Protein AF-W6A6L0-F1 (afdb_monomer_lite)

Secondary structure (DSSP, 8-state):
-B-TTT-PBPPTTS-EEEEEETTEEEEEEHHHHHHHHHHHHHHHHHHHHHHT------HHHHHHHHHHHHHHHHHHHHHHHHHHH-

Sequence (86 aa):
MNCLECNQTITNKQLYVKEENDSGIFSYHTNCHLKKFGDIMQQETELAQTSSRNINVDVSKMSNVLFLVLLAIAIICGLVFIITLI

Radius of gyration: 32.31 Å; chains: 1; bounding box: 64×17×84 Å

pLDDT: mean 75.68, std 15.3, range [43.12, 94.81]

Organism: NCBI:txid1276246

Structure (mmCIF, N/CA/C/O backbone):
data_AF-W6A6L0-F1
#
_entry.id   AF-W6A6L0-F1
#
loop_
_atom_site.group_PDB
_atom_site.id
_atom_site.type_symbol
_atom_site.label_atom_id
_atom_site.label_alt_id
_atom_site.label_comp_id
_atom_site.label_asym_id
_atom_site.label_entity_id
_atom_site.label_seq_id
_atom_site.pdbx_PDB_ins_code
_atom_site.Cartn_x
_atom_site.Cartn_y
_atom_site.Cartn_z
_atom_site.occupancy
_atom_site.B_iso_or_equiv
_atom_site.auth_seq_id
_atom_site.auth_comp_id
_atom_site.auth_asym_id
_atom_site.auth_atom_id
_atom_site.pdbx_PDB_model_num
ATOM 1 N N .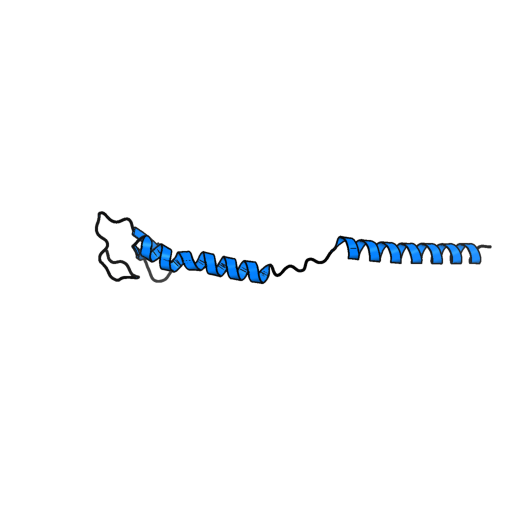 MET A 1 1 ? -24.675 3.607 26.983 1.00 77.50 1 MET A N 1
ATOM 2 C CA . MET A 1 1 ? -24.103 3.500 25.624 1.00 77.50 1 MET A CA 1
ATOM 3 C C . MET A 1 1 ? -23.510 2.109 25.519 1.00 77.50 1 MET A C 1
ATOM 5 O O . MET A 1 1 ? -22.786 1.740 26.434 1.00 77.50 1 MET A O 1
ATOM 9 N N . ASN A 1 2 ? -23.865 1.320 24.507 1.00 85.06 2 ASN A N 1
ATOM 10 C CA . ASN A 1 2 ? -23.450 -0.085 24.429 1.00 85.06 2 ASN A CA 1
ATOM 11 C C . ASN A 1 2 ? -22.423 -0.260 23.315 1.00 85.06 2 ASN A C 1
ATOM 13 O O . ASN A 1 2 ? -22.505 0.415 22.290 1.00 85.06 2 ASN A O 1
ATOM 17 N N . CYS A 1 3 ? -21.448 -1.137 23.535 1.00 86.12 3 CYS A N 1
ATOM 18 C CA . CYS A 1 3 ? -20.482 -1.487 22.506 1.00 86.12 3 CYS A CA 1
ATOM 19 C C . CYS A 1 3 ? -21.145 -2.383 21.456 1.00 86.12 3 CYS A C 1
ATOM 21 O O . CYS A 1 3 ? -21.696 -3.415 21.824 1.00 86.12 3 CYS A O 1
ATOM 23 N N . LEU A 1 4 ? -21.049 -2.032 20.171 1.00 84.88 4 LEU A N 1
ATOM 24 C CA . LEU A 1 4 ? -21.651 -2.811 19.080 1.00 84.88 4 LEU A CA 1
ATOM 25 C C . LEU A 1 4 ? -21.055 -4.224 18.953 1.00 84.88 4 LEU A C 1
ATOM 27 O O . LEU A 1 4 ? -21.747 -5.155 18.569 1.00 84.88 4 LEU A O 1
ATOM 31 N N . GLU A 1 5 ? -19.774 -4.388 19.285 1.00 84.38 5 GLU A N 1
ATOM 32 C CA . GLU A 1 5 ? -19.064 -5.656 19.091 1.00 84.38 5 GLU A CA 1
ATOM 33 C C . GLU A 1 5 ? -19.354 -6.685 20.193 1.00 84.38 5 GLU A C 1
ATOM 35 O O . GLU A 1 5 ? -19.557 -7.861 19.914 1.00 84.38 5 GLU A O 1
ATOM 40 N N . CYS A 1 6 ? -19.373 -6.263 21.462 1.00 84.75 6 CYS A N 1
ATOM 41 C CA . CYS A 1 6 ? -19.574 -7.176 22.593 1.00 84.75 6 CYS A CA 1
ATOM 42 C C . CYS A 1 6 ? -20.939 -7.034 23.279 1.00 84.75 6 CYS A C 1
ATOM 44 O O . CYS A 1 6 ? -21.202 -7.749 24.244 1.00 84.75 6 CYS A O 1
ATOM 46 N N . ASN A 1 7 ? -21.789 -6.103 22.832 1.00 87.31 7 ASN A N 1
ATOM 47 C CA . ASN A 1 7 ? -23.093 -5.761 23.418 1.00 87.31 7 ASN A CA 1
ATOM 48 C C . ASN A 1 7 ? -23.081 -5.413 24.917 1.00 87.31 7 ASN A C 1
ATOM 50 O O . ASN A 1 7 ? -24.136 -5.293 25.539 1.00 87.31 7 ASN A O 1
ATOM 54 N N . GLN A 1 8 ? -21.906 -5.197 25.509 1.00 86.94 8 GLN A N 1
ATOM 55 C CA . GLN A 1 8 ? -21.781 -4.778 26.900 1.00 86.94 8 GLN A CA 1
ATOM 56 C C . GLN A 1 8 ? -21.936 -3.261 27.031 1.00 86.94 8 GLN A C 1
ATOM 58 O O . GLN A 1 8 ? -21.537 -2.487 26.152 1.00 86.94 8 GLN A O 1
ATOM 63 N N . THR A 1 9 ? -22.500 -2.837 28.162 1.00 87.81 9 THR A N 1
ATOM 64 C CA . THR A 1 9 ? -22.646 -1.424 28.510 1.00 87.81 9 THR A CA 1
ATOM 65 C C . THR A 1 9 ? -21.278 -0.801 28.767 1.00 87.81 9 THR A C 1
ATOM 67 O O . THR A 1 9 ? -20.553 -1.230 29.662 1.00 87.81 9 THR A O 1
ATOM 70 N N . ILE A 1 10 ? -20.961 0.253 28.019 1.00 86.56 10 ILE A N 1
ATOM 71 C CA . ILE A 1 10 ? -19.774 1.078 28.233 1.00 86.56 10 ILE A CA 1
ATOM 72 C C . ILE A 1 10 ? -20.047 1.957 29.453 1.00 86.56 10 ILE A C 1
ATOM 74 O O . ILE A 1 10 ? -20.969 2.780 29.453 1.00 86.56 10 ILE A O 1
ATOM 78 N N . THR A 1 11 ? -19.266 1.767 30.511 1.00 84.62 11 THR A N 1
ATOM 79 C CA . THR A 1 11 ? -19.373 2.584 31.726 1.00 84.62 11 THR A CA 1
ATOM 80 C C . THR A 1 11 ? -18.673 3.930 31.540 1.00 84.62 11 THR A C 1
ATOM 82 O O . THR A 1 11 ? -17.687 4.033 30.816 1.00 84.62 11 THR A O 1
ATOM 85 N N . ASN A 1 12 ? -19.124 4.974 32.245 1.00 75.81 12 ASN A N 1
ATOM 86 C CA . ASN A 1 12 ? -18.566 6.334 32.127 1.00 75.81 12 ASN A CA 1
ATOM 87 C C . ASN A 1 12 ? -17.072 6.457 32.492 1.00 75.81 12 ASN A C 1
ATOM 89 O O . ASN A 1 12 ? -16.471 7.497 32.246 1.00 75.81 12 ASN A O 1
ATOM 93 N N . LYS A 1 13 ? -16.472 5.426 33.099 1.00 79.50 13 LYS A N 1
ATOM 94 C CA . LYS A 1 13 ? -15.041 5.381 33.438 1.00 79.50 13 LYS A CA 1
ATOM 95 C C . LYS A 1 13 ? -14.181 4.726 32.352 1.00 79.50 13 LYS A C 1
ATOM 97 O O . L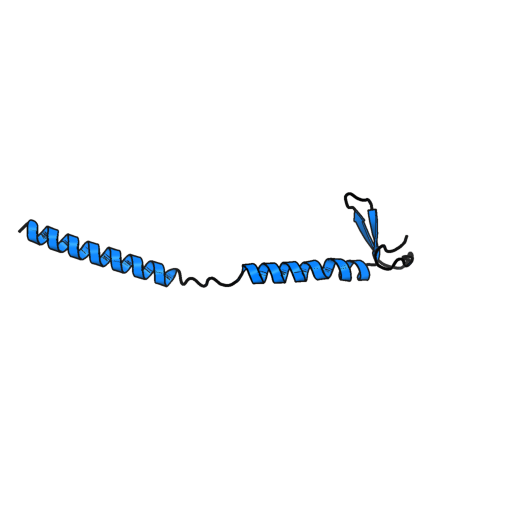YS A 1 13 ? -12.961 4.729 32.474 1.00 79.50 13 LYS A O 1
ATOM 102 N N . GLN A 1 14 ? -14.792 4.123 31.334 1.00 77.31 14 GLN A N 1
ATOM 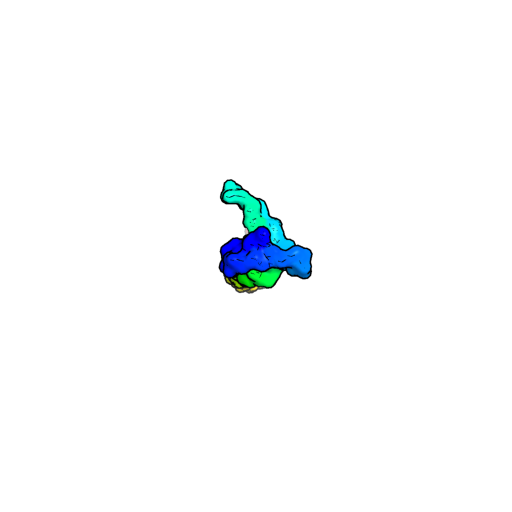103 C CA . GLN A 1 14 ? -14.092 3.391 30.282 1.00 77.31 14 GLN A CA 1
ATOM 104 C C . GLN A 1 14 ? -13.882 4.277 29.055 1.00 77.31 14 GLN A C 1
ATOM 106 O O . GLN A 1 14 ? -14.793 4.976 28.614 1.00 77.31 14 GLN A O 1
ATOM 111 N N . LEU A 1 15 ? -12.677 4.211 28.489 1.00 77.00 15 LEU A N 1
ATOM 112 C CA . LEU A 1 15 ? -12.386 4.789 27.181 1.00 77.00 15 LEU A CA 1
ATOM 113 C C . LEU A 1 15 ? -13.148 4.014 26.097 1.00 77.00 15 LEU A C 1
ATOM 115 O O . LEU A 1 15 ? -13.233 2.781 26.131 1.00 77.00 15 LEU A O 1
ATOM 119 N N . TYR A 1 16 ? -13.714 4.746 25.144 1.00 88.00 16 TYR A N 1
ATOM 120 C CA . TYR A 1 16 ? -14.472 4.190 24.032 1.00 88.00 16 TYR A CA 1
ATOM 121 C C . TYR A 1 16 ? -14.229 4.994 22.757 1.00 88.00 16 TYR A C 1
ATOM 123 O O . TYR A 1 16 ? -13.801 6.146 22.803 1.00 88.00 16 TYR A O 1
ATOM 131 N N . VAL A 1 17 ? -14.537 4.378 21.620 1.00 86.69 17 VAL A N 1
ATOM 132 C CA . VAL A 1 17 ? -14.447 4.970 20.285 1.00 86.69 17 VAL A CA 1
ATOM 133 C C . VAL A 1 17 ? -15.854 5.097 19.712 1.00 86.69 17 VAL A C 1
ATOM 135 O O . VAL A 1 17 ? -16.689 4.208 19.903 1.00 86.69 17 VAL A O 1
ATOM 138 N N . LYS A 1 18 ? -16.125 6.215 19.040 1.00 88.12 18 LYS A N 1
ATOM 139 C CA . LYS A 1 18 ? -17.329 6.408 18.231 1.00 88.12 18 LYS A CA 1
ATOM 140 C C . LYS A 1 18 ? -16.924 6.459 16.771 1.00 88.12 18 LYS A C 1
ATOM 142 O O . LYS A 1 18 ? -15.965 7.144 16.436 1.00 88.12 18 LYS A O 1
ATOM 147 N N . GLU A 1 19 ? -17.663 5.745 15.946 1.00 84.38 19 GLU A N 1
ATOM 148 C CA . GLU A 1 19 ? -17.446 5.668 14.508 1.00 84.38 19 GLU A CA 1
ATOM 149 C C . GLU A 1 19 ? -18.764 6.010 13.816 1.00 84.38 19 GLU A C 1
ATOM 151 O O . GLU A 1 19 ? -19.825 5.546 14.241 1.00 84.38 19 GLU A O 1
ATOM 156 N N . GLU A 1 20 ? -18.704 6.854 12.795 1.00 86.31 20 GLU A N 1
ATOM 157 C CA . GLU A 1 20 ? -19.861 7.280 12.015 1.00 86.31 20 GLU A CA 1
ATOM 158 C C . GLU A 1 20 ? -19.694 6.766 10.589 1.00 86.31 20 GLU A C 1
ATOM 160 O O . GLU A 1 20 ? -18.741 7.136 9.912 1.00 86.31 20 GLU A O 1
ATOM 165 N N . ASN A 1 21 ? -20.621 5.909 10.161 1.00 82.44 21 ASN A N 1
ATOM 166 C CA . ASN A 1 21 ? -20.682 5.363 8.805 1.00 82.44 21 ASN A CA 1
ATOM 167 C C . ASN A 1 21 ? -22.067 5.668 8.207 1.00 82.44 21 ASN A C 1
ATOM 169 O O . ASN A 1 21 ? -22.965 6.116 8.922 1.00 82.44 21 ASN A O 1
ATOM 173 N N . ASP A 1 22 ? -22.290 5.350 6.928 1.00 80.69 22 ASP A N 1
ATOM 174 C CA . ASP A 1 22 ? -23.563 5.614 6.220 1.00 80.69 22 ASP A CA 1
ATOM 175 C C . ASP A 1 22 ? -24.811 5.024 6.913 1.00 80.69 22 ASP A C 1
ATOM 177 O O . ASP A 1 22 ? -25.942 5.420 6.644 1.00 80.69 22 ASP A O 1
ATOM 181 N N . SER A 1 23 ? -24.615 4.062 7.821 1.00 76.50 23 SER A N 1
ATOM 182 C CA . SER A 1 23 ? -25.668 3.406 8.607 1.00 76.50 23 SER A CA 1
ATOM 183 C C . SER A 1 23 ? -25.934 4.044 9.983 1.00 76.50 23 SER A C 1
ATOM 185 O O . SER A 1 23 ? -26.837 3.594 10.689 1.00 76.50 23 SER A O 1
ATOM 187 N N . GLY A 1 24 ? -25.166 5.062 10.386 1.00 83.12 24 GLY A N 1
ATOM 188 C CA . GLY A 1 24 ? -25.315 5.787 11.651 1.00 83.12 24 GLY A CA 1
ATOM 189 C C . GLY A 1 24 ? -24.064 5.796 12.537 1.00 83.12 24 GLY A C 1
ATOM 190 O O . GLY A 1 24 ? -22.971 5.399 12.131 1.00 83.12 24 GLY A O 1
ATOM 191 N N . ILE A 1 25 ? -24.244 6.270 13.776 1.00 84.69 25 ILE A N 1
ATOM 192 C CA . ILE A 1 25 ? -23.174 6.416 14.773 1.00 84.69 25 ILE A CA 1
ATOM 193 C C . ILE A 1 25 ? -23.128 5.178 15.670 1.00 84.69 25 ILE A C 1
ATOM 195 O O . ILE A 1 25 ? -24.063 4.902 16.428 1.00 84.69 25 ILE A O 1
ATOM 199 N N . PHE A 1 26 ? -22.000 4.477 15.649 1.00 85.88 26 PHE A N 1
ATOM 200 C CA . PHE A 1 26 ? -21.741 3.293 16.459 1.00 85.88 26 PHE A CA 1
ATOM 201 C C . PHE A 1 26 ? -20.726 3.582 17.557 1.00 85.88 26 PHE A C 1
ATOM 203 O O . PHE A 1 26 ? -19.884 4.472 17.461 1.00 85.88 26 PHE A O 1
ATOM 210 N N . SER A 1 27 ? -20.830 2.831 18.649 1.00 87.44 27 SER A N 1
ATOM 211 C CA . SER A 1 27 ? -19.949 2.959 19.806 1.00 87.44 27 SER A CA 1
ATOM 212 C C . SER A 1 27 ? -19.244 1.643 20.079 1.00 87.44 27 SER A C 1
ATOM 214 O O . SER A 1 27 ? -19.872 0.586 20.071 1.00 87.44 27 SER A O 1
ATOM 216 N N . TYR A 1 28 ? -17.951 1.704 20.374 1.00 87.19 28 TYR A N 1
ATOM 217 C CA . TYR A 1 28 ? -17.112 0.539 20.625 1.00 87.19 28 TYR A CA 1
ATOM 218 C C . TYR A 1 28 ? -16.236 0.757 21.855 1.00 87.19 28 TYR A C 1
ATOM 220 O O . TYR A 1 28 ? -15.717 1.849 22.067 1.00 87.19 28 TYR A O 1
ATOM 228 N N . HIS A 1 29 ? -16.002 -0.286 22.653 1.00 89.31 29 HIS A N 1
ATOM 229 C CA . HIS A 1 29 ? -14.867 -0.268 23.576 1.00 89.31 29 HIS A CA 1
ATOM 230 C C . HIS A 1 29 ? -13.573 -0.147 22.772 1.00 89.31 29 HIS A C 1
ATOM 232 O O . HIS A 1 29 ? -13.450 -0.787 21.726 1.00 89.31 29 HIS A O 1
ATOM 238 N N . THR A 1 30 ? -12.585 0.591 23.279 1.00 81.94 30 THR A N 1
ATOM 239 C CA . THR A 1 30 ? -11.295 0.761 22.590 1.00 81.94 30 THR A CA 1
ATOM 240 C C . THR A 1 30 ? -10.661 -0.583 22.215 1.00 81.94 30 THR A C 1
ATOM 242 O O . THR A 1 30 ? -10.242 -0.762 21.077 1.00 81.94 30 THR A O 1
ATOM 245 N N . ASN A 1 31 ? -10.692 -1.575 23.113 1.00 82.44 31 ASN A N 1
ATOM 246 C CA . ASN A 1 31 ? -10.166 -2.917 22.830 1.00 82.44 31 ASN A CA 1
ATOM 247 C C . ASN A 1 31 ? -10.958 -3.662 21.743 1.00 82.44 31 ASN A C 1
ATOM 249 O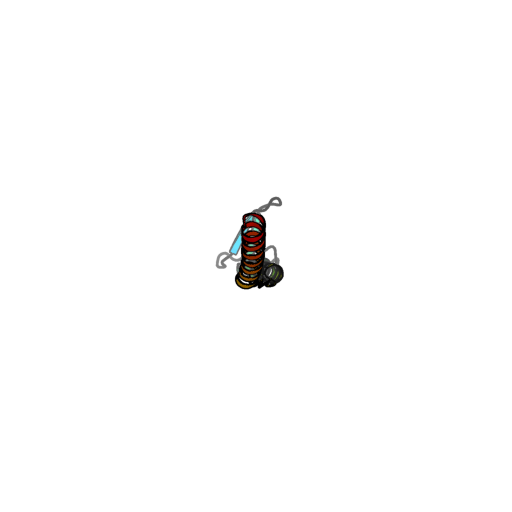 O . ASN A 1 31 ? -10.370 -4.365 20.928 1.00 82.44 31 ASN A O 1
ATOM 253 N N . CYS A 1 32 ? -12.285 -3.516 21.717 1.00 82.38 32 CYS A N 1
ATOM 254 C CA . CYS A 1 32 ? -13.129 -4.147 20.701 1.00 82.38 32 CYS A CA 1
ATOM 255 C C . CYS A 1 32 ? -12.915 -3.514 19.323 1.00 82.38 32 CYS A C 1
ATOM 257 O O . CYS A 1 32 ? -12.852 -4.228 18.328 1.00 82.38 32 CYS A O 1
ATOM 259 N N . HIS A 1 33 ? -12.750 -2.190 19.278 1.00 85.44 33 HIS A N 1
ATOM 260 C CA . HIS A 1 33 ? -12.414 -1.470 18.055 1.00 85.44 33 HIS A CA 1
ATOM 261 C C . HIS A 1 33 ? -11.036 -1.895 17.525 1.00 85.44 33 HIS A C 1
ATOM 263 O O . HIS A 1 33 ? -10.906 -2.247 16.359 1.00 85.44 33 HIS A O 1
ATOM 269 N N . LEU A 1 34 ? -10.016 -1.944 18.389 1.00 79.12 34 LEU A N 1
ATOM 270 C CA . LEU A 1 34 ? -8.674 -2.399 18.011 1.00 79.12 34 LEU A CA 1
ATOM 271 C C . LEU A 1 34 ? -8.659 -3.849 17.523 1.00 79.12 34 LEU A C 1
ATOM 273 O O . LEU A 1 34 ? -7.962 -4.148 16.569 1.00 79.12 34 LEU A O 1
ATOM 277 N N . LYS A 1 35 ? -9.442 -4.746 18.126 1.00 77.56 35 LYS A N 1
ATOM 278 C CA . LYS A 1 35 ? -9.522 -6.135 17.658 1.00 77.56 35 LYS A CA 1
ATOM 279 C C . LYS A 1 35 ? -10.168 -6.248 16.274 1.00 77.56 35 LYS A C 1
ATOM 281 O O . LYS A 1 35 ? -9.739 -7.055 15.467 1.00 77.56 35 LYS A O 1
ATOM 286 N N . LYS A 1 36 ? -11.206 -5.455 16.005 1.00 75.62 36 LYS A N 1
ATOM 287 C CA . LYS A 1 36 ? -11.963 -5.529 14.750 1.00 75.62 36 LYS A CA 1
ATOM 288 C C . LYS A 1 36 ? -11.262 -4.831 13.585 1.00 75.62 36 LYS A C 1
ATOM 290 O O . LYS A 1 36 ? -11.243 -5.357 12.481 1.00 75.62 36 LYS A O 1
ATOM 295 N N . PHE A 1 37 ? -10.702 -3.651 13.839 1.00 74.38 37 PHE A N 1
ATOM 296 C CA . PHE A 1 37 ? 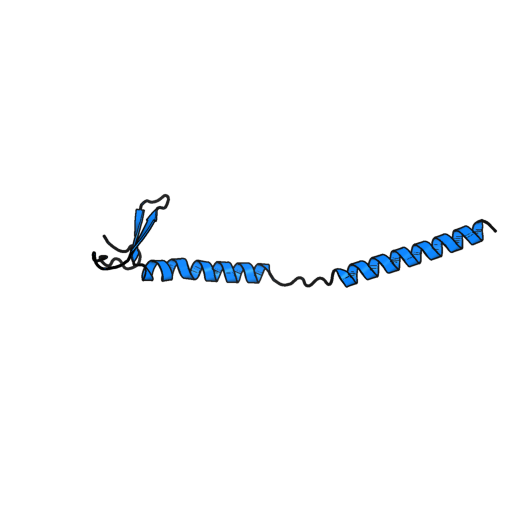-10.103 -2.793 12.814 1.00 74.38 37 PHE A CA 1
ATOM 297 C C . PHE A 1 37 ? -8.569 -2.803 12.836 1.00 74.38 37 PHE A C 1
ATOM 299 O O . PHE A 1 37 ? -7.944 -2.436 11.847 1.00 74.38 37 PHE A O 1
ATOM 306 N N . GLY A 1 38 ? -7.938 -3.240 13.930 1.00 62.56 38 GLY A N 1
ATOM 307 C CA . GLY A 1 38 ? -6.481 -3.393 13.998 1.00 62.56 38 GLY A CA 1
ATOM 308 C C . GLY A 1 38 ? -5.960 -4.518 13.104 1.00 62.56 38 GLY A C 1
ATOM 309 O O . GLY A 1 38 ? -4.906 -4.354 12.495 1.00 62.56 38 GLY A O 1
ATOM 310 N N . ASP A 1 39 ? -6.730 -5.600 12.935 1.00 59.91 39 ASP A N 1
ATOM 311 C CA . ASP A 1 39 ? -6.394 -6.694 12.009 1.00 59.91 39 ASP A CA 1
ATOM 312 C C . ASP A 1 39 ? -6.472 -6.262 10.530 1.00 59.91 39 ASP A C 1
ATOM 314 O O . ASP A 1 39 ? -5.783 -6.828 9.680 1.00 59.91 39 ASP A O 1
ATOM 318 N N . ILE A 1 40 ? -7.245 -5.216 10.203 1.00 56.84 40 ILE A N 1
ATOM 319 C CA . ILE A 1 40 ? -7.362 -4.699 8.828 1.00 56.84 40 ILE A CA 1
ATOM 320 C C . ILE A 1 40 ? -6.030 -4.099 8.359 1.00 56.84 40 ILE A C 1
ATOM 322 O O . ILE A 1 40 ? -5.624 -4.346 7.226 1.00 56.84 40 ILE A O 1
ATOM 326 N N . MET A 1 41 ? -5.282 -3.413 9.235 1.00 54.72 41 MET A N 1
ATOM 327 C CA . MET A 1 41 ? -3.925 -2.961 8.892 1.00 54.72 41 MET A CA 1
ATOM 328 C C . MET A 1 41 ? -2.995 -4.137 8.581 1.00 54.72 41 MET A C 1
ATOM 330 O O . MET A 1 41 ? -2.134 -4.028 7.710 1.00 54.72 41 MET A O 1
ATOM 334 N N . GLN A 1 42 ? -3.159 -5.270 9.266 1.00 55.19 42 GLN A N 1
ATOM 335 C CA . GLN A 1 42 ? -2.331 -6.454 9.050 1.00 55.19 42 GLN A CA 1
ATOM 336 C C . GLN A 1 42 ? -2.661 -7.122 7.706 1.00 55.19 42 GLN A C 1
ATOM 338 O O . GLN A 1 42 ? -1.752 -7.468 6.954 1.00 55.19 42 GLN A O 1
ATOM 343 N N . GLN A 1 43 ? -3.946 -7.179 7.347 1.00 51.47 43 GLN A N 1
ATOM 344 C CA . GLN A 1 43 ? -4.410 -7.699 6.061 1.00 51.47 43 GLN A CA 1
ATOM 345 C C . GLN A 1 43 ? -4.008 -6.800 4.877 1.00 51.47 43 GLN A C 1
ATOM 347 O O . GLN A 1 43 ? -3.563 -7.307 3.848 1.00 51.47 43 GLN A O 1
ATOM 352 N N . GLU A 1 44 ? -4.075 -5.471 5.024 1.00 51.56 44 GLU A N 1
ATOM 353 C CA . GLU A 1 44 ? -3.552 -4.528 4.023 1.00 51.56 44 GLU A CA 1
ATOM 354 C C . GLU A 1 44 ? -2.027 -4.630 3.874 1.00 51.56 44 GLU A C 1
ATOM 356 O O . GLU A 1 44 ? -1.509 -4.548 2.760 1.00 51.56 44 GLU A O 1
ATOM 361 N N . THR A 1 45 ? -1.297 -4.883 4.967 1.00 54.47 45 THR A N 1
ATOM 362 C CA . THR A 1 45 ? 0.164 -5.068 4.933 1.00 54.47 45 THR A CA 1
ATOM 363 C C . THR A 1 45 ? 0.554 -6.378 4.239 1.00 54.47 45 THR A C 1
ATOM 365 O O . THR A 1 45 ? 1.505 -6.399 3.456 1.00 54.47 45 THR A O 1
ATOM 368 N N . GLU A 1 46 ? -0.198 -7.461 4.452 1.00 52.84 46 GLU A N 1
ATOM 369 C CA . GLU A 1 46 ? -0.008 -8.739 3.750 1.00 52.84 46 GLU A CA 1
ATOM 370 C C . GLU A 1 46 ? -0.366 -8.638 2.256 1.00 52.84 46 GLU A C 1
ATOM 372 O O . GLU A 1 46 ? 0.383 -9.117 1.399 1.00 52.84 46 GLU A O 1
ATOM 377 N N . LEU A 1 47 ? -1.456 -7.945 1.906 1.00 51.50 47 LEU A N 1
ATOM 378 C CA . LEU A 1 47 ? -1.828 -7.658 0.513 1.00 51.50 47 LEU A CA 1
ATOM 379 C C . LEU A 1 47 ? -0.784 -6.770 -0.187 1.00 51.50 47 LEU A C 1
ATOM 381 O O . LEU A 1 47 ? -0.399 -7.055 -1.325 1.00 51.50 47 LEU A O 1
ATOM 385 N N . ALA A 1 48 ? -0.248 -5.757 0.500 1.00 49.25 48 ALA A N 1
ATOM 386 C CA . ALA A 1 48 ? 0.835 -4.916 -0.011 1.00 49.25 48 ALA A CA 1
ATOM 387 C C . ALA A 1 48 ? 2.151 -5.697 -0.191 1.00 49.25 48 ALA A C 1
ATOM 389 O O . ALA A 1 48 ? 2.835 -5.525 -1.201 1.00 49.25 48 ALA A O 1
ATOM 390 N N . GLN A 1 49 ? 2.493 -6.611 0.725 1.00 50.19 49 GLN A N 1
ATOM 391 C CA . GLN A 1 49 ? 3.647 -7.508 0.564 1.00 50.19 49 GLN A CA 1
ATOM 392 C C . GLN A 1 49 ? 3.470 -8.480 -0.607 1.00 50.19 49 GLN A C 1
ATOM 394 O O . GLN A 1 49 ? 4.429 -8.743 -1.333 1.00 50.19 49 GLN A O 1
ATOM 399 N N . THR A 1 50 ? 2.249 -8.959 -0.851 1.00 46.78 50 THR A N 1
ATOM 400 C CA . THR A 1 50 ? 1.953 -9.841 -1.990 1.00 46.78 50 THR A CA 1
ATOM 401 C C . THR A 1 50 ? 2.021 -9.085 -3.325 1.00 46.78 50 THR A C 1
ATOM 403 O O . THR A 1 50 ? 2.483 -9.641 -4.322 1.00 46.78 50 THR A O 1
ATOM 406 N N . SER A 1 51 ? 1.663 -7.793 -3.342 1.00 43.81 51 SER A N 1
ATOM 407 C CA . SER A 1 51 ? 1.881 -6.889 -4.486 1.00 43.81 51 SER A CA 1
ATOM 408 C C . SER A 1 51 ? 3.351 -6.490 -4.671 1.00 43.81 51 SER A C 1
ATOM 410 O O . SER A 1 51 ? 3.746 -6.117 -5.773 1.00 43.81 51 SER A O 1
ATOM 412 N N . SER A 1 52 ? 4.174 -6.587 -3.625 1.00 43.12 52 SER A N 1
ATOM 413 C CA . SER A 1 52 ? 5.618 -6.331 -3.660 1.00 43.12 52 SER A CA 1
ATOM 414 C C . SER A 1 52 ? 6.421 -7.622 -3.829 1.00 43.12 52 SER A C 1
ATOM 416 O O . SER A 1 52 ? 7.528 -7.777 -3.305 1.00 43.12 52 SER A O 1
ATOM 418 N N . ARG A 1 53 ? 5.885 -8.581 -4.598 1.00 46.03 53 ARG A N 1
ATOM 419 C CA . ARG A 1 53 ? 6.641 -9.739 -5.086 1.00 46.03 53 ARG A CA 1
ATOM 420 C C . ARG A 1 53 ? 7.642 -9.274 -6.148 1.00 46.03 53 ARG A C 1
ATOM 422 O O . ARG A 1 53 ? 7.472 -9.510 -7.334 1.00 46.03 53 ARG A O 1
ATOM 429 N N . ASN A 1 54 ? 8.656 -8.557 -5.672 1.00 50.25 54 ASN A N 1
ATOM 430 C CA . ASN A 1 54 ? 10.041 -8.512 -6.113 1.00 50.25 54 ASN A CA 1
ATOM 431 C C . ASN A 1 54 ? 10.261 -9.015 -7.546 1.00 50.25 54 ASN A C 1
ATOM 433 O O . ASN A 1 54 ? 10.844 -10.078 -7.768 1.00 50.25 54 ASN A O 1
ATOM 437 N N . ILE A 1 55 ? 9.853 -8.218 -8.534 1.00 51.75 55 ILE A N 1
ATOM 438 C CA . ILE A 1 55 ? 10.537 -8.267 -9.820 1.00 51.75 55 ILE A CA 1
ATOM 439 C C . ILE A 1 55 ? 11.818 -7.467 -9.608 1.00 51.75 55 ILE A C 1
ATOM 441 O O . ILE A 1 55 ? 11.897 -6.277 -9.901 1.00 51.75 55 ILE A O 1
ATOM 445 N N . ASN A 1 56 ? 12.819 -8.121 -9.021 1.00 51.91 56 ASN A N 1
ATOM 446 C CA . ASN A 1 56 ? 14.186 -7.623 -8.980 1.00 51.91 56 ASN A CA 1
ATOM 447 C C . ASN A 1 56 ? 14.745 -7.767 -10.408 1.00 51.91 56 ASN A C 1
ATOM 449 O O . ASN A 1 56 ? 15.588 -8.617 -10.694 1.00 51.91 56 ASN A O 1
ATOM 453 N N . VAL A 1 57 ? 14.149 -7.031 -11.356 1.00 54.41 57 VAL A N 1
ATOM 454 C CA . VAL A 1 57 ? 14.681 -6.913 -12.708 1.00 54.41 57 VAL A CA 1
ATOM 455 C C . VAL A 1 57 ? 15.924 -6.075 -12.547 1.00 54.41 57 VAL A C 1
ATOM 457 O O . VAL A 1 57 ? 15.857 -4.897 -12.209 1.00 54.41 57 VAL A O 1
ATOM 460 N N . ASP A 1 58 ? 17.065 -6.707 -12.750 1.00 57.28 58 ASP A N 1
ATOM 461 C CA . ASP A 1 58 ? 18.368 -6.067 -12.722 1.00 57.28 58 ASP A CA 1
ATOM 462 C C . ASP A 1 58 ? 18.477 -5.131 -13.946 1.00 57.28 58 ASP A C 1
ATOM 464 O O . ASP A 1 58 ? 19.017 -5.486 -14.997 1.00 57.28 58 ASP A O 1
ATOM 468 N N . VAL A 1 59 ? 17.857 -3.948 -13.849 1.00 59.72 59 VAL A N 1
ATOM 469 C CA . VAL A 1 59 ? 17.692 -2.971 -14.944 1.00 59.72 59 VAL A CA 1
ATOM 470 C C . VAL A 1 59 ? 19.054 -2.540 -15.500 1.00 59.72 59 VAL A C 1
ATOM 472 O O . VAL A 1 59 ? 19.205 -2.305 -16.700 1.00 59.72 59 VAL A O 1
ATOM 475 N N . SER A 1 60 ? 20.077 -2.542 -14.642 1.00 60.19 60 SER A N 1
ATOM 476 C CA . SER A 1 60 ? 21.472 -2.285 -14.999 1.00 60.19 60 SER A CA 1
ATOM 477 C C . SER A 1 60 ? 22.038 -3.326 -15.968 1.00 60.19 60 SER A C 1
ATOM 479 O O . SER A 1 60 ? 22.734 -2.965 -16.918 1.00 60.19 60 SER A O 1
ATOM 481 N N . LYS A 1 61 ? 21.715 -4.617 -15.795 1.00 60.59 61 LYS A N 1
ATOM 482 C CA . LYS A 1 61 ? 22.157 -5.674 -16.723 1.00 60.59 61 LYS A CA 1
ATOM 483 C C . LYS A 1 61 ? 21.476 -5.545 -18.082 1.00 60.59 61 LYS A C 1
ATOM 485 O O . LYS A 1 61 ? 22.142 -5.671 -19.106 1.00 60.59 61 LYS A O 1
ATOM 490 N N . MET A 1 62 ? 20.180 -5.238 -18.100 1.00 65.81 62 MET A N 1
ATOM 491 C CA . MET A 1 62 ? 19.421 -5.071 -19.344 1.00 65.81 62 MET A CA 1
ATOM 492 C C . MET A 1 62 ? 19.883 -3.839 -20.141 1.00 65.81 62 MET A C 1
ATOM 494 O O . MET A 1 62 ? 20.042 -3.922 -21.359 1.00 65.81 62 MET A O 1
ATOM 498 N N . SER A 1 63 ? 20.198 -2.729 -19.461 1.00 70.56 63 SER A N 1
ATOM 499 C CA . SER A 1 63 ? 20.763 -1.532 -20.100 1.00 70.56 63 SER A CA 1
ATOM 500 C C . SER A 1 63 ? 22.149 -1.783 -20.701 1.00 70.56 63 SER A C 1
ATOM 502 O O . SER A 1 63 ? 22.450 -1.276 -21.781 1.00 70.56 63 SER A O 1
ATOM 504 N N . ASN A 1 64 ? 22.995 -2.566 -20.027 1.00 76.56 64 ASN A N 1
ATOM 505 C CA . ASN A 1 64 ? 24.352 -2.844 -20.499 1.00 76.56 64 ASN A CA 1
ATOM 506 C C . ASN A 1 64 ? 24.355 -3.748 -21.745 1.00 76.56 64 ASN A C 1
ATOM 508 O O . ASN A 1 64 ? 25.104 -3.514 -22.691 1.00 76.56 64 ASN A O 1
ATOM 512 N N . VAL A 1 65 ? 23.463 -4.743 -21.790 1.00 82.88 65 VAL A N 1
ATOM 513 C CA . VAL A 1 65 ? 23.302 -5.614 -22.966 1.00 82.88 65 VAL A CA 1
ATOM 514 C C . VAL A 1 65 ? 22.848 -4.811 -24.188 1.00 82.88 65 VAL A C 1
ATOM 516 O O . VAL A 1 65 ? 23.417 -4.973 -25.266 1.00 82.88 65 VAL A O 1
ATOM 519 N N . LEU A 1 66 ? 21.879 -3.903 -24.027 1.00 86.00 66 LEU A N 1
ATOM 520 C CA . LEU A 1 66 ? 21.398 -3.068 -25.131 1.00 86.00 66 LEU A CA 1
ATOM 521 C C . LEU A 1 66 ? 22.500 -2.145 -25.678 1.00 86.00 66 LEU A C 1
ATOM 523 O O . LEU A 1 66 ? 22.651 -2.016 -26.893 1.00 86.00 66 LEU A O 1
ATOM 527 N N . PHE A 1 67 ? 23.300 -1.545 -24.792 1.00 89.38 67 PHE A N 1
ATOM 528 C CA . PHE A 1 67 ? 24.426 -0.697 -25.184 1.00 89.38 67 PHE A CA 1
ATOM 529 C C . PHE A 1 67 ? 25.469 -1.462 -26.010 1.00 89.38 67 PHE A C 1
ATOM 531 O O . PHE A 1 67 ? 25.897 -0.981 -27.059 1.00 89.38 67 PHE A O 1
ATOM 538 N N . LEU A 1 68 ? 25.838 -2.673 -25.583 1.00 89.50 68 LEU A N 1
ATOM 539 C CA . LEU A 1 68 ? 26.812 -3.504 -26.297 1.00 89.50 68 LEU A CA 1
ATOM 540 C C . LEU A 1 68 ? 26.334 -3.883 -27.705 1.00 89.50 68 LEU A C 1
ATOM 542 O O . LEU A 1 68 ? 27.127 -3.858 -28.646 1.00 89.50 68 LEU A O 1
ATOM 546 N N . VAL A 1 69 ? 25.041 -4.183 -27.869 1.00 92.06 69 VAL A N 1
ATOM 547 C CA . VAL A 1 69 ? 24.456 -4.496 -29.183 1.00 92.06 69 VAL A CA 1
ATOM 548 C C . VAL A 1 69 ? 24.512 -3.282 -30.112 1.00 92.06 69 VAL A C 1
ATOM 550 O O . VAL A 1 69 ? 24.945 -3.408 -31.258 1.00 92.06 69 VAL A O 1
ATOM 553 N N . LEU A 1 70 ? 24.132 -2.097 -29.625 1.00 92.00 70 LEU A N 1
ATOM 554 C CA . LEU A 1 70 ? 24.188 -0.864 -30.418 1.00 92.00 70 LEU A CA 1
ATOM 555 C C . LEU A 1 70 ? 25.624 -0.496 -30.812 1.00 92.00 70 LEU A C 1
ATOM 557 O O . LEU A 1 70 ? 25.866 -0.104 -31.955 1.00 92.00 70 LEU A O 1
ATOM 561 N N . LEU A 1 71 ? 26.583 -0.673 -29.899 1.00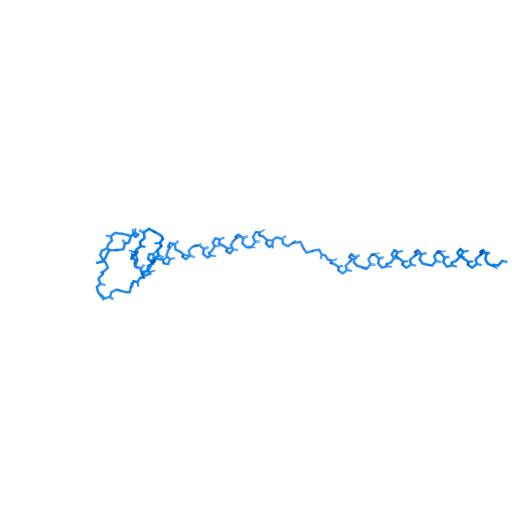 93.00 71 LEU A N 1
ATOM 562 C CA . LEU A 1 71 ? 27.999 -0.430 -30.167 1.00 93.00 71 LEU A CA 1
ATOM 563 C C . LEU A 1 71 ? 28.539 -1.363 -31.261 1.00 93.00 71 LEU A C 1
ATOM 565 O O . LEU A 1 71 ? 29.225 -0.907 -32.175 1.00 93.00 71 LEU A O 1
ATOM 569 N N . ALA A 1 72 ? 28.201 -2.654 -31.204 1.00 93.44 72 ALA A N 1
ATOM 570 C CA . ALA A 1 72 ? 28.627 -3.625 -32.209 1.00 93.44 72 ALA A CA 1
ATOM 571 C C . ALA A 1 72 ? 28.088 -3.282 -33.608 1.00 93.44 72 ALA A C 1
ATOM 573 O O . ALA A 1 72 ? 28.840 -3.310 -34.584 1.00 93.44 72 ALA A O 1
ATOM 574 N N . ILE A 1 73 ? 26.812 -2.893 -33.706 1.00 94.81 73 ILE A N 1
ATOM 575 C CA . ILE A 1 73 ? 26.195 -2.472 -34.974 1.00 94.81 73 ILE A CA 1
ATOM 576 C C . ILE A 1 73 ? 26.896 -1.226 -35.529 1.00 94.81 73 ILE A C 1
ATOM 578 O O . ILE A 1 73 ? 27.219 -1.185 -36.715 1.00 94.81 73 ILE A O 1
ATOM 582 N N . ALA A 1 74 ? 27.184 -0.233 -34.682 1.00 93.19 74 ALA A N 1
ATOM 583 C CA . ALA A 1 74 ? 27.859 0.993 -35.105 1.00 93.19 74 ALA A CA 1
ATOM 584 C C . ALA A 1 74 ? 29.252 0.721 -35.705 1.00 93.19 74 ALA A C 1
ATOM 586 O O . ALA A 1 74 ? 29.595 1.297 -36.738 1.00 93.19 74 ALA A O 1
ATOM 587 N N . ILE A 1 75 ? 30.028 -0.190 -35.107 1.00 93.62 75 ILE A N 1
ATOM 588 C CA . ILE A 1 75 ? 31.358 -0.575 -35.610 1.00 93.62 75 ILE A CA 1
ATOM 589 C C . ILE A 1 75 ? 31.252 -1.270 -36.973 1.00 93.62 75 ILE A C 1
ATOM 591 O O . ILE A 1 75 ? 31.989 -0.918 -37.893 1.00 93.62 75 ILE A O 1
ATOM 595 N N . ILE A 1 76 ? 30.328 -2.225 -37.126 1.00 93.44 76 ILE A N 1
ATOM 596 C CA . ILE A 1 76 ? 30.130 -2.945 -38.395 1.00 93.44 76 ILE A CA 1
ATOM 597 C C . ILE A 1 76 ? 29.722 -1.969 -39.503 1.00 93.44 76 ILE A C 1
ATOM 599 O O . ILE A 1 76 ? 30.325 -1.976 -40.574 1.00 93.44 76 ILE A O 1
ATOM 603 N N . CYS A 1 77 ? 28.752 -1.089 -39.239 1.00 90.12 77 CYS A N 1
ATOM 604 C CA . CYS A 1 77 ? 28.321 -0.073 -40.200 1.00 90.12 77 CYS A CA 1
ATOM 605 C C . CYS A 1 77 ? 29.462 0.878 -40.584 1.00 90.12 77 CYS A C 1
ATOM 607 O O . CYS A 1 77 ? 29.618 1.194 -41.762 1.00 90.12 77 CYS A O 1
ATOM 609 N N . GLY A 1 78 ? 30.285 1.298 -39.617 1.00 91.19 78 GLY A N 1
ATOM 610 C CA . GLY A 1 78 ? 31.456 2.136 -39.873 1.00 91.19 78 GLY A CA 1
ATOM 611 C C . GLY A 1 78 ? 32.489 1.450 -40.769 1.00 91.19 78 GLY A C 1
ATOM 612 O O . GLY A 1 78 ? 32.977 2.056 -41.718 1.00 91.19 78 GLY A O 1
ATOM 613 N N . LEU A 1 79 ? 32.783 0.171 -40.518 1.00 90.19 79 LEU A N 1
ATOM 614 C CA . LEU A 1 79 ? 33.711 -0.610 -41.341 1.00 90.19 79 LEU A CA 1
ATOM 615 C C . LEU A 1 79 ? 33.194 -0.808 -42.766 1.00 90.19 79 LEU A C 1
ATOM 617 O O . LEU A 1 79 ? 33.949 -0.608 -43.713 1.00 90.19 79 LEU A O 1
ATOM 621 N N . VAL A 1 80 ? 31.914 -1.157 -42.927 1.00 92.00 80 VAL A N 1
ATOM 622 C CA . VAL A 1 80 ? 31.293 -1.290 -44.253 1.00 92.00 80 VAL A CA 1
ATOM 623 C C . VAL A 1 80 ? 31.372 0.032 -45.009 1.00 92.00 80 VAL A C 1
ATOM 625 O O . VAL A 1 80 ? 31.800 0.030 -46.158 1.00 92.00 80 VAL A O 1
ATOM 628 N N . PHE A 1 81 ? 31.044 1.152 -44.355 1.00 90.00 81 PHE A N 1
ATOM 629 C CA . PHE A 1 81 ? 31.121 2.481 -44.959 1.00 90.00 81 PHE A CA 1
ATOM 630 C C . PHE A 1 81 ? 32.536 2.813 -45.442 1.00 90.00 81 PHE A C 1
ATOM 632 O O . PHE A 1 81 ? 32.696 3.209 -46.593 1.00 90.00 81 PHE A O 1
ATOM 639 N N . ILE A 1 82 ? 33.558 2.591 -44.608 1.00 88.69 82 ILE A N 1
ATOM 640 C CA . ILE A 1 82 ? 34.965 2.811 -44.979 1.00 88.69 82 ILE A CA 1
ATOM 641 C C . ILE A 1 82 ? 35.360 1.939 -46.177 1.00 88.69 82 ILE A C 1
ATOM 643 O O . ILE A 1 82 ? 35.959 2.451 -47.115 1.00 88.69 82 ILE A O 1
ATOM 647 N N . ILE A 1 83 ? 34.998 0.651 -46.179 1.00 86.25 83 ILE A N 1
ATOM 648 C CA . ILE A 1 83 ? 35.309 -0.273 -47.284 1.00 86.25 83 ILE A CA 1
ATOM 649 C C . ILE A 1 83 ? 34.636 0.165 -48.588 1.00 86.25 83 ILE A C 1
ATOM 651 O O . ILE A 1 83 ? 35.248 0.052 -49.638 1.00 86.25 83 ILE A O 1
ATOM 655 N N . THR A 1 84 ? 33.398 0.663 -48.541 1.00 80.06 84 THR A N 1
ATOM 656 C CA . THR A 1 84 ? 32.698 1.159 -49.740 1.00 80.06 84 THR A CA 1
ATOM 657 C C . THR A 1 84 ? 33.200 2.508 -50.255 1.00 80.06 84 THR A C 1
ATOM 659 O O . THR A 1 84 ? 32.865 2.876 -51.378 1.00 80.06 84 THR A O 1
ATOM 662 N N . LEU A 1 85 ? 33.928 3.273 -49.437 1.00 76.31 85 LEU A N 1
ATOM 663 C CA . LEU A 1 85 ? 34.437 4.606 -49.786 1.00 76.31 85 LEU A CA 1
ATOM 664 C C . LEU A 1 85 ? 35.868 4.561 -50.349 1.00 76.31 85 LEU A C 1
ATOM 666 O O . LEU A 1 85 ? 36.277 5.506 -51.022 1.00 76.31 85 LEU A O 1
ATOM 670 N N . ILE A 1 86 ? 36.608 3.486 -50.052 1.00 65.94 86 ILE A N 1
ATOM 671 C CA . ILE A 1 86 ? 37.906 3.129 -50.653 1.00 65.94 86 ILE A CA 1
ATOM 672 C C . ILE A 1 86 ? 37.673 2.511 -52.033 1.00 65.94 86 ILE A C 1
ATOM 674 O O . ILE A 1 86 ? 38.424 2.887 -52.960 1.00 65.94 86 ILE A O 1
#

Foldseek 3Di:
DAAPQPRHDDDPVFDWDWDQDPVGIGIHGPVSCCVVCVVVVVVVVVVVVVVPPDPVPVVVVVVVVVVVVVVVVVVVVVVVVVVVVD